Protein AF-A0ABD5Q500-F1 (afdb_monomer_lite)

Radius of gyration: 15.27 Å; chains: 1; bounding box: 34×36×45 Å

Foldseek 3Di:
DQFLDFPDQFKKFFLLLLCLLLVLPVVPDPVVSVVLQVLLVVLVNHPRDGPDIDGSSSSSSSLVVNCVVVHLVSSVSSVVRSVVRQDFDPPDDDPVSCLCRVFVSVPVGMDTDDAWGWDWDAPDPPDIDIDGDHSGGDRPDDD

Organism: NCBI:txid2953748

pLDDT: mean 86.35, std 12.48, range [30.89, 97.31]

Sequence (143 aa):
MPQYEAFNSEAEVNGRSVRSIVDGVGQFSSTYEQRVLEILDNHGLPNPTEGEWYSMQSYLDAFAELAETVGPKTVAKIGSEIPQVVEWPREVETVEDAMHALDDVYQMNHRGGEIGYYEFEKTGDSGGVMECKNPYPPNSTRD

Secondary structure (DSSP, 8-state):
------S-TT-EEEHHHHHHHHHHHHTT-HHHHHHHHHHHHHTT--S--TT-EEEHHHHHHHHHHHHHHH-HHHHHHHHHHHHHHSPPPTT--SHHHHHHTHHHHHHHHEESS---EEEEEEEETTEEEEEEE-SSPP-----

Structure (mmCIF, N/CA/C/O backbone):
data_AF-A0ABD5Q500-F1
#
_entry.id   AF-A0ABD5Q500-F1
#
loop_
_atom_site.group_PDB
_atom_site.id
_atom_site.type_symbol
_atom_site.label_atom_id
_atom_site.label_alt_id
_atom_site.label_comp_id
_atom_site.label_asym_id
_atom_site.label_entity_id
_atom_site.label_seq_id
_atom_site.pdbx_PDB_ins_code
_atom_site.Cartn_x
_atom_site.Cartn_y
_atom_site.Cartn_z
_atom_site.occupancy
_atom_site.B_iso_or_equiv
_atom_site.auth_seq_id
_atom_site.auth_comp_id
_atom_site.auth_asym_id
_atom_site.auth_atom_id
_atom_site.pdbx_PDB_model_num
ATOM 1 N N . MET A 1 1 ? -17.432 -3.923 5.574 1.00 44.19 1 MET A N 1
ATOM 2 C CA . MET A 1 1 ? -16.446 -3.060 6.253 1.00 44.19 1 MET A CA 1
ATOM 3 C C . MET A 1 1 ? -15.128 -3.250 5.529 1.00 44.19 1 MET A C 1
ATOM 5 O O . MET A 1 1 ? -14.925 -4.362 5.049 1.00 44.19 1 MET A O 1
ATOM 9 N N . PRO A 1 2 ? -14.298 -2.211 5.371 1.00 56.47 2 PRO A N 1
ATOM 10 C CA . PRO A 1 2 ? -12.927 -2.417 4.916 1.00 56.47 2 PRO A CA 1
ATOM 11 C C . PRO A 1 2 ? -12.247 -3.433 5.844 1.00 56.47 2 PRO A C 1
ATOM 13 O O . PRO A 1 2 ? -12.415 -3.355 7.061 1.00 56.47 2 PRO A O 1
ATOM 16 N N . GLN A 1 3 ? -11.585 -4.435 5.269 1.00 67.50 3 GLN A N 1
ATOM 17 C CA . GLN A 1 3 ? -10.820 -5.410 6.038 1.00 67.50 3 GLN A CA 1
ATOM 18 C C . GLN A 1 3 ? -9.425 -4.814 6.236 1.00 67.50 3 GLN A C 1
ATOM 20 O O . GLN A 1 3 ? -8.784 -4.459 5.255 1.00 67.50 3 GLN A O 1
ATOM 25 N N . TYR A 1 4 ? -9.023 -4.638 7.493 1.00 85.88 4 TYR A N 1
ATOM 26 C CA . TYR A 1 4 ? -7.708 -4.144 7.920 1.00 85.88 4 TYR A CA 1
ATOM 27 C C . TYR A 1 4 ? -7.052 -5.207 8.802 1.00 85.88 4 TYR A C 1
ATOM 29 O O . TYR A 1 4 ? -6.655 -4.955 9.933 1.00 85.88 4 TYR A O 1
ATOM 37 N N . GLU A 1 5 ? -7.043 -6.443 8.318 1.00 91.75 5 GLU A N 1
ATOM 38 C CA . GLU A 1 5 ? -6.608 -7.600 9.095 1.00 91.75 5 GLU A CA 1
ATOM 39 C C . GLU A 1 5 ? -5.596 -8.382 8.276 1.00 91.75 5 GLU A C 1
ATOM 41 O O . GLU A 1 5 ? -5.925 -8.895 7.205 1.00 91.75 5 GLU A O 1
ATOM 46 N N . ALA A 1 6 ? -4.360 -8.443 8.769 1.00 93.56 6 ALA A N 1
ATOM 47 C CA . ALA A 1 6 ? -3.313 -9.223 8.137 1.00 93.56 6 ALA A CA 1
ATOM 48 C C . ALA A 1 6 ? -3.706 -10.707 8.137 1.00 93.56 6 ALA A C 1
ATOM 50 O O . ALA A 1 6 ? -4.200 -11.235 9.133 1.00 93.56 6 ALA A O 1
ATOM 51 N N . PHE A 1 7 ? -3.445 -11.412 7.034 1.00 93.31 7 PHE A N 1
ATOM 52 C CA . PHE A 1 7 ? -3.733 -12.850 6.960 1.00 93.31 7 PHE A CA 1
ATOM 53 C C . PHE A 1 7 ? -2.830 -13.681 7.882 1.00 93.31 7 PHE A C 1
ATOM 55 O O . PHE A 1 7 ? -3.157 -14.820 8.214 1.00 93.31 7 PHE A 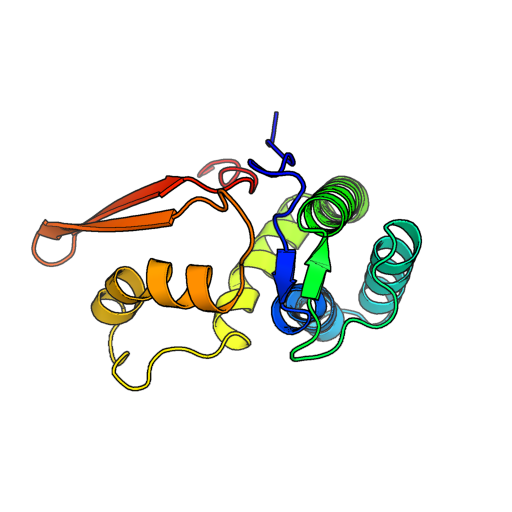O 1
ATOM 62 N N . ASN A 1 8 ? -1.700 -13.117 8.313 1.00 95.00 8 ASN A N 1
ATOM 63 C CA . ASN A 1 8 ? -0.757 -13.766 9.206 1.00 95.00 8 ASN A CA 1
ATOM 64 C C . ASN A 1 8 ? -0.168 -12.771 10.215 1.00 95.00 8 ASN A C 1
ATOM 66 O O . ASN A 1 8 ? 0.173 -11.646 9.861 1.00 95.00 8 ASN A O 1
ATOM 70 N N . SER A 1 9 ? 0.002 -13.199 11.467 1.00 94.44 9 SER A N 1
ATOM 71 C CA . SER A 1 9 ? 0.601 -12.378 12.529 1.00 94.44 9 SER A CA 1
ATOM 72 C C . SER A 1 9 ? 2.100 -12.125 12.350 1.00 94.44 9 SER A C 1
ATOM 74 O O . SER A 1 9 ? 2.638 -11.216 12.971 1.00 94.44 9 SER A O 1
ATOM 76 N N . GLU A 1 10 ? 2.782 -12.943 11.547 1.00 96.38 10 GLU A N 1
ATOM 77 C CA . GLU A 1 10 ? 4.189 -12.767 11.171 1.00 96.38 10 GLU A CA 1
ATOM 78 C C . GLU A 1 10 ? 4.352 -11.901 9.916 1.00 96.38 10 GLU A C 1
ATOM 80 O O . GLU A 1 10 ? 5.481 -11.671 9.489 1.00 96.38 10 GLU A O 1
ATOM 85 N N . ALA A 1 11 ? 3.249 -11.450 9.308 1.00 97.31 11 ALA A N 1
ATOM 86 C CA . ALA A 1 11 ? 3.309 -10.612 8.126 1.00 97.31 11 ALA A CA 1
ATOM 87 C C . ALA A 1 11 ? 3.942 -9.258 8.456 1.00 97.31 11 ALA A C 1
ATOM 89 O O . ALA A 1 11 ? 3.572 -8.579 9.419 1.00 97.31 11 ALA A O 1
ATOM 90 N N . GLU A 1 12 ? 4.869 -8.846 7.605 1.00 97.12 12 GLU A N 1
ATOM 91 C CA . GLU A 1 12 ? 5.605 -7.601 7.708 1.00 97.12 12 GLU A CA 1
ATOM 92 C C . GLU A 1 12 ? 5.523 -6.812 6.403 1.00 97.12 12 GLU A C 1
ATOM 94 O O . GLU A 1 12 ? 5.440 -7.379 5.312 1.00 97.12 12 GLU A O 1
ATOM 99 N N . VAL A 1 13 ? 5.608 -5.491 6.528 1.00 94.88 13 VAL A N 1
ATOM 100 C CA . VAL A 1 13 ? 5.701 -4.528 5.431 1.00 94.88 13 VAL A CA 1
ATOM 101 C C . VAL A 1 13 ? 7.052 -3.815 5.482 1.00 94.88 13 VAL A C 1
ATOM 103 O O . VAL A 1 13 ? 7.570 -3.494 6.555 1.00 94.88 13 VAL A O 1
ATOM 106 N N . ASN A 1 14 ? 7.641 -3.567 4.316 1.00 93.94 14 ASN A N 1
ATOM 107 C CA . ASN A 1 14 ? 8.890 -2.823 4.208 1.00 93.94 14 ASN A CA 1
ATOM 108 C C . ASN A 1 14 ? 8.674 -1.357 4.616 1.00 93.94 14 ASN A C 1
ATOM 110 O O . ASN A 1 14 ? 7.719 -0.712 4.177 1.00 93.94 14 ASN A O 1
ATOM 114 N N . GLY A 1 15 ? 9.592 -0.788 5.398 1.00 92.69 15 GLY A N 1
ATOM 115 C CA . GLY A 1 15 ? 9.505 0.601 5.850 1.00 92.69 15 GLY A CA 1
ATOM 116 C C . GLY A 1 15 ? 9.417 1.628 4.728 1.00 92.69 15 GLY A C 1
ATOM 117 O O . GLY A 1 15 ? 8.853 2.701 4.926 1.00 92.69 15 GLY A O 1
ATOM 118 N N . ARG A 1 16 ? 9.882 1.303 3.517 1.00 88.12 16 ARG A N 1
ATOM 119 C CA . ARG A 1 16 ? 9.663 2.158 2.343 1.00 88.12 16 ARG A CA 1
ATOM 120 C C . ARG A 1 16 ? 8.182 2.314 1.994 1.00 88.12 16 ARG A C 1
ATOM 122 O O . ARG A 1 16 ? 7.747 3.417 1.685 1.00 88.12 16 ARG A O 1
ATOM 129 N N . SER A 1 17 ? 7.403 1.236 2.091 1.00 87.62 17 SER A N 1
ATOM 130 C CA . SER A 1 17 ? 5.961 1.269 1.859 1.00 87.62 17 SER A CA 1
ATOM 131 C C . SER A 1 17 ? 5.264 2.025 2.980 1.00 87.62 17 SER A C 1
ATOM 133 O O . SER A 1 17 ? 4.372 2.816 2.700 1.00 87.62 17 SER A O 1
ATOM 135 N N . VAL A 1 18 ? 5.731 1.900 4.224 1.00 90.94 18 VAL A N 1
ATOM 136 C CA . VAL A 1 18 ? 5.205 2.710 5.333 1.00 90.94 18 VAL A CA 1
ATOM 137 C C . VAL A 1 18 ? 5.475 4.207 5.106 1.00 90.94 18 VAL A C 1
ATOM 139 O O . VAL A 1 18 ? 4.563 5.024 5.231 1.00 90.94 18 VAL A O 1
ATOM 142 N N . ARG A 1 19 ? 6.694 4.578 4.685 1.00 88.31 19 ARG A N 1
ATOM 143 C CA . ARG A 1 19 ? 7.055 5.970 4.349 1.00 88.31 19 ARG A CA 1
ATOM 144 C C . ARG A 1 19 ? 6.258 6.551 3.188 1.00 88.31 19 ARG A C 1
ATOM 146 O O . ARG A 1 19 ? 5.959 7.738 3.227 1.00 88.31 19 ARG A O 1
ATOM 153 N N . SER A 1 20 ? 5.865 5.739 2.205 1.00 82.88 20 SER A N 1
ATOM 154 C CA . SER A 1 20 ? 5.095 6.218 1.046 1.00 82.88 20 SER A CA 1
ATOM 155 C C . SER A 1 20 ? 3.813 6.964 1.426 1.00 82.88 20 SER A C 1
ATOM 157 O O . SER A 1 20 ? 3.411 7.891 0.725 1.00 82.88 20 SER A O 1
ATOM 159 N N . ILE A 1 21 ? 3.201 6.617 2.564 1.00 80.44 21 ILE A N 1
ATOM 160 C CA . ILE A 1 21 ? 2.041 7.333 3.102 1.00 80.44 21 ILE A CA 1
ATOM 161 C C . ILE A 1 21 ? 2.432 8.749 3.524 1.00 80.44 21 ILE A C 1
ATOM 163 O O . ILE A 1 21 ? 1.750 9.710 3.171 1.00 80.44 21 ILE A O 1
ATOM 167 N N . VAL A 1 22 ? 3.524 8.870 4.280 1.00 86.69 22 VAL A N 1
ATOM 168 C CA . VAL A 1 22 ? 4.050 10.150 4.766 1.00 86.69 22 VAL A CA 1
ATOM 169 C C . VAL A 1 22 ? 4.410 11.030 3.576 1.00 86.69 22 VAL A C 1
ATOM 171 O O . VAL A 1 22 ? 3.923 12.155 3.490 1.00 86.69 22 VAL A O 1
ATOM 174 N N . ASP A 1 23 ? 5.169 10.489 2.622 1.00 82.69 23 ASP A N 1
ATOM 175 C CA . ASP A 1 23 ? 5.608 11.213 1.428 1.00 82.69 23 ASP A CA 1
ATOM 176 C C . ASP A 1 23 ? 4.413 11.652 0.573 1.00 82.69 23 ASP A C 1
ATOM 178 O O . ASP A 1 23 ? 4.321 12.814 0.171 1.00 82.69 23 ASP A O 1
ATOM 182 N N . GLY A 1 24 ? 3.454 10.750 0.339 1.00 77.62 24 GLY A N 1
ATOM 183 C CA . GLY A 1 24 ? 2.251 11.037 -0.438 1.00 77.62 24 GLY A CA 1
ATOM 184 C C . GLY A 1 24 ? 1.399 12.145 0.181 1.00 77.62 24 GLY A C 1
ATOM 185 O O . GLY A 1 24 ? 0.883 12.998 -0.535 1.00 77.62 24 GLY A O 1
ATOM 186 N N . VAL A 1 25 ? 1.272 12.187 1.509 1.00 77.25 25 VAL A N 1
ATOM 187 C CA . VAL A 1 25 ? 0.529 13.249 2.207 1.00 77.25 25 VAL A CA 1
ATOM 188 C C . VAL A 1 25 ? 1.328 14.554 2.294 1.00 77.25 25 VAL A C 1
ATOM 190 O O . VAL A 1 25 ? 0.765 15.636 2.080 1.00 77.25 25 VAL A O 1
ATOM 193 N N . GLY A 1 26 ? 2.630 14.468 2.569 1.00 79.56 26 GLY A N 1
ATOM 194 C CA . GLY A 1 26 ? 3.530 15.613 2.727 1.00 79.56 26 GLY A CA 1
ATOM 195 C C . GLY A 1 26 ? 3.661 16.464 1.467 1.00 79.56 26 GLY A C 1
ATOM 196 O O . GLY A 1 26 ? 3.777 17.686 1.559 1.00 79.56 26 GLY A O 1
ATOM 197 N N . GLN A 1 27 ? 3.494 15.862 0.284 1.00 77.25 27 GLN A N 1
ATOM 198 C CA . GLN A 1 27 ? 3.411 16.596 -0.986 1.00 77.25 27 GLN A CA 1
ATOM 199 C C . GLN A 1 27 ? 2.299 17.660 -1.017 1.00 77.25 27 GLN A C 1
ATOM 201 O O . GLN A 1 27 ? 2.406 18.638 -1.760 1.00 77.25 27 GLN A O 1
ATOM 206 N N . PHE A 1 28 ? 1.237 17.493 -0.223 1.00 74.44 28 PHE A N 1
ATOM 207 C CA . PHE A 1 28 ? 0.081 18.392 -0.217 1.00 74.44 28 PHE A CA 1
ATOM 208 C C . PHE A 1 28 ? -0.006 19.257 1.046 1.00 74.44 28 PHE A C 1
ATOM 210 O O . PHE A 1 28 ? -0.559 20.358 0.987 1.00 74.44 28 PHE A O 1
ATOM 217 N N . SER A 1 29 ? 0.500 18.785 2.194 1.00 81.38 29 SER A N 1
ATOM 218 C CA . SER A 1 29 ? 0.438 19.526 3.460 1.00 81.38 29 SER A CA 1
ATOM 219 C C . SER A 1 29 ? 1.387 18.984 4.529 1.00 81.38 29 SER A C 1
ATOM 221 O O . SER A 1 29 ? 1.244 17.849 4.981 1.00 81.38 29 SER A O 1
ATOM 223 N N . SER A 1 30 ? 2.243 19.857 5.061 1.00 86.38 30 SER A N 1
ATOM 224 C CA . SER A 1 30 ? 3.104 19.547 6.210 1.00 86.38 30 SER A CA 1
ATOM 225 C C . SER A 1 30 ? 2.329 19.300 7.512 1.00 86.38 30 SER A C 1
ATOM 227 O O . SER A 1 30 ? 2.799 18.583 8.389 1.00 86.38 30 SER A O 1
ATOM 229 N N . THR A 1 31 ? 1.124 19.863 7.662 1.00 86.38 31 THR A N 1
ATOM 230 C CA . THR A 1 31 ? 0.262 19.586 8.823 1.00 86.38 31 THR A CA 1
ATOM 231 C C . THR A 1 31 ? -0.298 18.168 8.766 1.00 86.38 31 THR A C 1
ATOM 233 O O . THR A 1 31 ? -0.314 17.476 9.783 1.00 86.38 31 THR A O 1
ATOM 236 N N . TYR A 1 32 ? -0.739 17.716 7.588 1.00 82.69 32 TYR A N 1
ATOM 237 C CA . TYR A 1 32 ? -1.197 16.335 7.440 1.00 82.69 32 TYR A CA 1
ATOM 238 C C . TYR A 1 32 ? -0.037 15.341 7.530 1.00 82.69 32 TYR A C 1
ATOM 240 O O . TYR A 1 32 ? -0.222 14.274 8.101 1.00 82.69 32 TYR A O 1
ATOM 248 N N . GLU A 1 33 ? 1.157 15.704 7.059 1.00 87.88 33 GLU A N 1
ATOM 249 C CA . GLU A 1 33 ? 2.373 14.904 7.242 1.00 87.88 33 GLU A CA 1
ATOM 250 C C . GLU A 1 33 ? 2.666 14.641 8.725 1.00 87.88 33 GLU A C 1
ATOM 252 O O . GLU A 1 33 ? 2.794 13.490 9.136 1.00 87.88 33 GLU A O 1
ATOM 257 N N . GLN A 1 34 ? 2.677 15.692 9.556 1.00 90.44 34 GLN A N 1
ATOM 258 C CA . GLN A 1 34 ? 2.856 15.555 11.007 1.00 90.44 34 GLN A CA 1
ATOM 259 C C . GLN A 1 34 ? 1.780 14.666 11.627 1.00 90.44 34 GLN A C 1
ATOM 261 O O . GLN A 1 34 ? 2.086 13.811 12.454 1.00 90.44 34 GLN A O 1
ATOM 266 N N . ARG A 1 35 ? 0.526 14.817 11.187 1.00 89.06 35 ARG A N 1
ATOM 267 C CA . ARG A 1 35 ? -0.574 13.989 11.679 1.00 89.06 35 ARG A CA 1
ATOM 268 C C . ARG A 1 35 ? -0.410 12.514 11.304 1.00 89.06 35 ARG A C 1
ATOM 270 O O . ARG A 1 35 ? -0.700 11.655 12.128 1.00 89.06 35 ARG A O 1
ATOM 277 N N . VAL A 1 36 ? 0.052 12.214 10.091 1.00 88.88 36 VAL A N 1
ATOM 278 C CA . VAL A 1 36 ? 0.363 10.839 9.668 1.00 88.88 36 VAL A CA 1
ATOM 279 C C . VAL A 1 36 ? 1.486 10.262 10.525 1.00 88.88 36 VAL A C 1
ATOM 281 O O . VAL A 1 36 ? 1.359 9.137 10.994 1.00 88.88 36 VAL A O 1
ATOM 284 N N . LEU A 1 37 ? 2.554 11.027 10.770 1.00 92.06 37 LEU A N 1
ATOM 285 C CA . LEU A 1 37 ? 3.670 10.591 11.615 1.00 92.06 37 LEU A CA 1
ATOM 286 C C . LEU A 1 37 ? 3.223 10.283 13.052 1.00 92.06 37 LEU A C 1
ATOM 288 O O . LEU A 1 37 ? 3.635 9.267 13.602 1.00 92.06 37 LEU A O 1
ATOM 292 N N . GLU A 1 38 ? 2.345 11.104 13.636 1.00 93.94 38 GLU A N 1
ATOM 293 C CA . GLU A 1 38 ? 1.742 10.834 14.952 1.00 93.94 38 GLU A CA 1
ATOM 294 C C . GLU A 1 38 ? 0.922 9.538 14.962 1.00 93.94 38 GLU A C 1
ATOM 296 O O . GLU A 1 38 ? 1.019 8.753 15.903 1.00 93.94 38 GLU A O 1
ATOM 301 N N . ILE A 1 39 ? 0.108 9.304 13.926 1.00 93.75 39 ILE A N 1
ATOM 302 C CA . ILE A 1 39 ? -0.691 8.077 13.810 1.00 93.75 39 ILE A CA 1
ATOM 303 C C . ILE A 1 39 ? 0.240 6.865 13.703 1.00 93.75 39 IL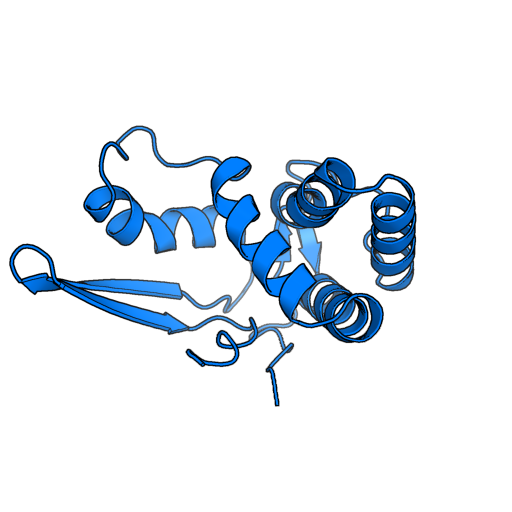E A C 1
ATOM 305 O O . ILE A 1 39 ? 0.076 5.903 14.445 1.00 93.75 39 ILE A O 1
ATOM 309 N N . LEU A 1 40 ? 1.254 6.917 12.836 1.00 93.56 40 LEU A N 1
ATOM 310 C CA . LEU A 1 40 ? 2.230 5.836 12.694 1.00 93.56 40 LEU A CA 1
ATOM 311 C C . LEU A 1 40 ? 2.938 5.527 14.023 1.00 93.56 40 LEU A C 1
ATOM 313 O O . LEU A 1 40 ? 3.031 4.361 14.402 1.00 93.56 40 LEU A O 1
ATOM 317 N N . ASP A 1 41 ? 3.375 6.548 14.764 1.00 95.81 41 ASP A N 1
ATOM 318 C CA . ASP A 1 41 ? 4.007 6.377 16.079 1.00 95.81 41 ASP A CA 1
ATOM 319 C C . ASP A 1 41 ? 3.068 5.693 17.091 1.00 95.81 41 ASP A C 1
ATOM 321 O O . ASP A 1 41 ? 3.463 4.727 17.747 1.00 95.81 41 ASP A O 1
ATOM 325 N N . ASN A 1 42 ? 1.791 6.099 17.142 1.00 96.69 42 ASN A N 1
ATOM 326 C CA . ASN A 1 42 ? 0.780 5.490 18.019 1.00 96.69 42 ASN A CA 1
ATOM 327 C C . ASN A 1 42 ? 0.552 3.993 17.745 1.00 96.69 42 ASN A C 1
ATOM 329 O O . ASN A 1 42 ? 0.180 3.256 18.659 1.00 96.69 42 ASN A O 1
ATOM 333 N N . HIS A 1 43 ? 0.798 3.542 16.512 1.00 96.25 43 HIS A N 1
ATOM 334 C CA . HIS A 1 43 ? 0.692 2.136 16.101 1.00 96.25 43 HIS A CA 1
ATOM 335 C C . HIS A 1 43 ? 2.031 1.382 16.141 1.00 96.25 43 HIS A C 1
ATOM 337 O O . HIS A 1 43 ? 2.113 0.230 15.710 1.00 96.25 43 HIS A O 1
ATOM 343 N N . GLY A 1 44 ? 3.084 1.992 16.695 1.00 95.25 44 GLY A N 1
ATOM 344 C CA . GLY A 1 44 ? 4.396 1.361 16.856 1.00 95.25 44 GLY A CA 1
ATOM 345 C C . GLY A 1 44 ? 5.261 1.388 15.596 1.00 95.25 44 GLY A C 1
ATOM 346 O O . GLY A 1 44 ? 6.125 0.527 15.429 1.00 95.25 44 GLY A O 1
ATOM 347 N N . LEU A 1 45 ? 5.048 2.372 14.719 1.00 95.25 45 LEU A N 1
ATOM 348 C CA . LEU A 1 45 ? 5.791 2.583 13.473 1.00 95.25 45 LEU A CA 1
ATOM 349 C C . LEU A 1 45 ? 6.569 3.921 13.484 1.00 95.25 45 LEU A C 1
ATOM 351 O O . LEU A 1 45 ? 6.400 4.727 12.565 1.00 95.25 45 LEU A O 1
ATOM 355 N N . PRO A 1 46 ? 7.408 4.212 14.502 1.00 92.94 46 PRO A N 1
ATOM 356 C CA . PRO A 1 46 ? 8.140 5.473 14.565 1.00 92.94 46 PRO A CA 1
ATOM 357 C C . PRO A 1 46 ? 9.182 5.564 13.448 1.00 92.94 46 PRO A C 1
ATOM 359 O O . PRO A 1 46 ? 10.019 4.675 13.315 1.00 92.94 46 PRO A O 1
ATOM 362 N N . ASN A 1 47 ? 9.196 6.679 12.711 1.00 88.19 47 ASN A N 1
ATOM 363 C CA . ASN A 1 47 ? 10.227 7.008 11.713 1.00 88.19 47 ASN A CA 1
ATOM 364 C C . ASN A 1 47 ? 10.598 5.823 10.791 1.00 88.19 47 ASN A C 1
ATOM 366 O O . ASN A 1 47 ? 11.756 5.385 10.788 1.00 88.19 47 ASN A O 1
ATOM 370 N N . PRO A 1 48 ? 9.634 5.291 10.017 1.00 90.81 48 PRO A N 1
ATOM 371 C CA . PRO A 1 48 ? 9.845 4.098 9.211 1.00 90.81 48 PRO A CA 1
ATOM 372 C C . PRO A 1 48 ? 11.042 4.266 8.271 1.00 90.81 48 PRO A C 1
ATOM 374 O O . PRO A 1 48 ? 11.204 5.303 7.631 1.00 90.81 48 PRO A O 1
ATOM 377 N N . THR A 1 49 ? 11.898 3.251 8.193 1.00 91.06 49 THR A N 1
ATOM 378 C CA . THR A 1 49 ? 13.170 3.304 7.464 1.00 91.06 49 THR A CA 1
ATOM 379 C C . THR A 1 49 ? 13.240 2.227 6.388 1.00 91.06 49 THR A C 1
ATOM 381 O O . THR A 1 49 ? 12.723 1.124 6.537 1.00 91.06 49 THR A O 1
ATOM 384 N N . GLU A 1 50 ? 13.881 2.547 5.265 1.00 88.38 50 GLU A N 1
ATOM 385 C CA . GLU A 1 50 ? 14.085 1.601 4.168 1.00 88.38 50 GLU A CA 1
ATOM 386 C C . GLU A 1 50 ? 14.806 0.341 4.618 1.00 88.38 50 GLU A C 1
ATOM 388 O O . GLU A 1 50 ? 15.809 0.420 5.324 1.00 88.38 50 GLU A O 1
ATOM 393 N N . GLY A 1 51 ? 14.339 -0.816 4.152 1.00 87.62 51 GLY A N 1
ATOM 394 C CA . GLY A 1 51 ? 14.988 -2.094 4.443 1.00 87.62 51 GLY A CA 1
ATOM 395 C C . GLY A 1 51 ? 14.734 -2.617 5.858 1.00 87.62 51 GLY A C 1
ATOM 396 O O . GLY A 1 51 ? 15.014 -3.789 6.118 1.00 87.62 51 GLY A O 1
ATOM 397 N N . GLU A 1 52 ? 14.152 -1.802 6.740 1.00 95.38 52 GLU A N 1
ATOM 398 C CA . GLU A 1 52 ? 13.523 -2.277 7.964 1.00 95.38 52 GLU A CA 1
ATOM 399 C C . GLU A 1 52 ? 12.128 -2.828 7.662 1.00 95.38 52 GLU A C 1
ATOM 401 O O . GLU A 1 52 ? 11.482 -2.473 6.672 1.00 95.38 52 GLU A O 1
ATOM 406 N N . TRP A 1 53 ? 11.686 -3.737 8.521 1.00 96.12 53 TRP A N 1
ATOM 407 C CA . TRP A 1 53 ? 10.434 -4.459 8.373 1.00 96.12 53 TRP A CA 1
ATOM 408 C C . TRP A 1 53 ? 9.589 -4.235 9.610 1.00 96.12 53 TRP A C 1
ATOM 410 O O . TRP A 1 53 ? 10.099 -4.251 10.730 1.00 96.12 53 TRP A O 1
ATOM 420 N N . TYR A 1 54 ? 8.308 -3.994 9.382 1.00 96.69 54 TYR A N 1
ATOM 421 C CA . TYR A 1 54 ? 7.369 -3.599 10.416 1.00 96.69 54 TYR A CA 1
ATOM 422 C C . TYR A 1 54 ? 6.131 -4.477 10.360 1.00 96.69 54 TYR A C 1
ATOM 424 O O . TYR A 1 54 ? 5.760 -4.940 9.285 1.00 96.69 54 TYR A O 1
ATOM 432 N N . SER A 1 55 ? 5.466 -4.662 11.500 1.00 96.75 55 SER A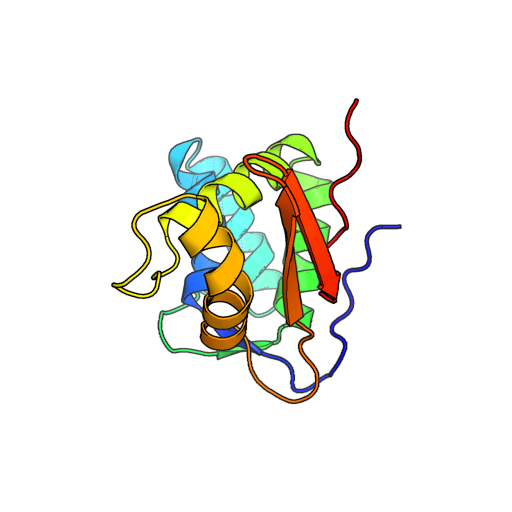 N 1
ATOM 433 C CA . SER A 1 55 ? 4.211 -5.415 11.593 1.00 96.75 55 SER A CA 1
ATOM 434 C C . SER A 1 55 ? 3.198 -4.935 10.552 1.00 96.75 55 SER A C 1
ATOM 436 O O . SER A 1 55 ? 2.808 -3.763 10.536 1.00 96.75 55 SER A O 1
ATOM 438 N N . MET A 1 56 ? 2.742 -5.856 9.700 1.00 95.31 56 MET A N 1
ATOM 439 C CA . MET A 1 56 ? 1.702 -5.564 8.719 1.00 95.31 56 MET A CA 1
ATOM 440 C C . MET A 1 56 ? 0.390 -5.191 9.413 1.00 95.31 56 MET A C 1
ATOM 442 O O . MET A 1 56 ? -0.308 -4.301 8.938 1.00 95.31 56 MET A O 1
ATOM 446 N N . GLN A 1 57 ? 0.078 -5.803 10.561 1.00 96.12 57 GLN A N 1
ATOM 447 C CA . GLN A 1 57 ? -1.122 -5.451 11.320 1.00 96.12 57 GLN A CA 1
ATOM 448 C C . GLN A 1 57 ? -1.047 -4.016 11.854 1.00 96.12 57 GLN A C 1
ATOM 450 O O . GLN A 1 57 ? -1.984 -3.254 11.654 1.00 96.12 57 GLN A O 1
ATOM 455 N N . SER A 1 58 ? 0.093 -3.608 12.424 1.00 96.25 58 SER A N 1
ATOM 456 C CA . SER A 1 58 ? 0.301 -2.221 12.872 1.00 96.25 58 SER A CA 1
ATOM 457 C C . SER A 1 58 ? 0.134 -1.223 11.724 1.00 96.25 58 SER A C 1
ATOM 459 O O . SER A 1 58 ? -0.428 -0.145 11.898 1.00 96.25 58 SER A O 1
ATOM 461 N N . TYR A 1 59 ? 0.610 -1.586 10.530 1.00 93.12 59 TYR A N 1
ATOM 462 C CA . TYR A 1 59 ? 0.453 -0.764 9.333 1.00 93.12 59 TYR A CA 1
ATOM 463 C C . TYR A 1 59 ? -1.010 -0.645 8.889 1.00 93.12 59 TYR A C 1
ATOM 465 O O . TYR A 1 59 ? -1.464 0.451 8.559 1.00 93.12 59 TYR A O 1
ATOM 473 N N . LEU A 1 60 ? -1.761 -1.747 8.915 1.00 91.94 60 LEU A N 1
ATOM 474 C CA . LEU A 1 60 ? -3.188 -1.764 8.586 1.00 91.94 60 LEU A CA 1
ATOM 475 C C . LEU A 1 60 ? -4.023 -0.973 9.603 1.00 91.94 60 LEU A C 1
ATOM 477 O O . LEU A 1 60 ? -4.897 -0.211 9.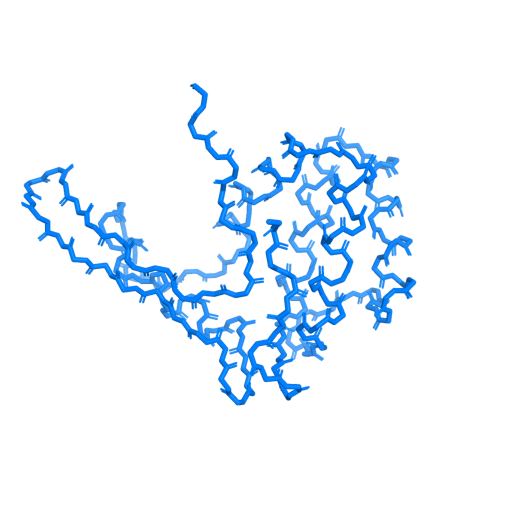189 1.00 91.94 60 LEU A O 1
ATOM 481 N N . ASP A 1 61 ? -3.714 -1.087 10.895 1.00 93.50 61 ASP A N 1
ATOM 482 C CA . ASP A 1 61 ? -4.376 -0.339 11.971 1.00 93.50 61 ASP A CA 1
ATOM 483 C C . ASP A 1 61 ? -4.146 1.175 11.819 1.00 93.50 61 ASP A C 1
ATOM 485 O O . ASP A 1 61 ? -5.094 1.967 11.871 1.00 93.50 61 ASP A O 1
ATOM 489 N N . ALA A 1 62 ? -2.909 1.585 11.514 1.00 91.38 62 ALA A N 1
ATOM 490 C CA . ALA A 1 62 ? -2.587 2.977 11.210 1.00 91.38 62 ALA A CA 1
ATOM 491 C C . ALA A 1 62 ? -3.325 3.488 9.964 1.00 91.38 62 ALA A C 1
ATOM 493 O O . ALA A 1 62 ? -3.813 4.620 9.940 1.00 91.38 62 ALA A O 1
ATOM 494 N N . PHE A 1 63 ? -3.442 2.657 8.924 1.00 86.69 63 PHE A N 1
ATOM 495 C CA . PHE A 1 63 ? -4.169 3.015 7.706 1.00 86.69 63 PHE A CA 1
ATOM 496 C C . PHE A 1 63 ? -5.676 3.168 7.953 1.00 86.69 63 PHE A C 1
ATOM 498 O O . PHE A 1 63 ? -6.308 4.049 7.363 1.00 86.69 63 PHE A O 1
ATOM 505 N N . ALA A 1 64 ? -6.250 2.345 8.834 1.00 88.12 64 ALA A N 1
ATOM 506 C CA . ALA A 1 64 ? -7.642 2.451 9.258 1.00 88.12 64 ALA A CA 1
ATOM 507 C C . ALA A 1 64 ? -7.905 3.773 9.998 1.00 88.12 64 ALA A C 1
ATOM 509 O O . ALA A 1 64 ? -8.806 4.520 9.614 1.00 88.12 64 ALA A O 1
ATOM 510 N N . GLU A 1 65 ? -7.073 4.119 10.988 1.00 90.44 65 GLU A N 1
ATOM 511 C CA . GLU A 1 65 ? -7.189 5.396 11.709 1.00 90.44 65 GLU A CA 1
ATOM 512 C C . GLU A 1 65 ? -6.992 6.596 10.773 1.00 90.44 65 GLU A C 1
ATOM 514 O O . GLU A 1 65 ? -7.708 7.603 10.862 1.00 90.44 65 GLU A O 1
ATOM 519 N N . LEU A 1 66 ? -6.050 6.495 9.832 1.00 84.81 66 LEU A N 1
ATOM 520 C CA . LEU A 1 66 ? -5.842 7.530 8.830 1.00 84.81 66 LEU A CA 1
ATOM 521 C C . LEU A 1 66 ? -7.102 7.720 7.976 1.00 84.81 66 LEU A C 1
ATOM 523 O O . LEU A 1 66 ? -7.537 8.855 7.778 1.00 84.81 66 LEU A O 1
ATOM 527 N N . ALA A 1 67 ? -7.733 6.634 7.526 1.00 82.62 67 ALA A N 1
ATOM 528 C CA . ALA A 1 67 ? -8.971 6.695 6.755 1.00 82.62 67 ALA A CA 1
ATOM 529 C C . ALA A 1 67 ? -10.117 7.387 7.499 1.00 82.62 67 ALA A C 1
ATOM 531 O O . ALA A 1 67 ? -10.849 8.175 6.893 1.00 82.62 67 ALA A O 1
ATOM 532 N N . GLU A 1 68 ? -10.241 7.148 8.803 1.00 86.69 68 GLU A N 1
ATOM 533 C CA . GLU A 1 68 ? -11.217 7.824 9.661 1.00 86.69 68 GLU A CA 1
ATOM 534 C C . GLU A 1 68 ? -10.876 9.305 9.877 1.00 86.69 68 GLU A C 1
ATOM 536 O O . GLU A 1 68 ? -11.770 10.153 9.909 1.00 86.69 68 GLU A O 1
ATOM 541 N N . THR A 1 69 ? -9.586 9.634 9.974 1.00 84.38 69 THR A N 1
ATOM 542 C CA . THR A 1 69 ? -9.109 10.986 10.295 1.00 84.38 69 THR A CA 1
ATOM 543 C C . THR A 1 69 ? -9.146 11.933 9.094 1.00 84.38 69 THR A C 1
ATOM 545 O O . THR A 1 69 ? -9.623 13.063 9.210 1.00 84.38 69 THR A O 1
ATOM 548 N N . VAL A 1 70 ? -8.615 11.511 7.940 1.00 77.06 70 VAL A N 1
ATOM 549 C CA . VAL A 1 70 ? -8.473 12.368 6.742 1.00 77.06 70 VAL A CA 1
ATOM 550 C C . VAL A 1 70 ? -9.511 12.081 5.656 1.00 77.06 70 VAL A C 1
ATOM 552 O O . VAL A 1 70 ? -9.594 12.813 4.665 1.00 77.06 70 VAL A O 1
ATOM 555 N N . GLY A 1 71 ? -10.318 11.037 5.845 1.00 77.25 71 GLY A N 1
ATOM 556 C CA . GLY A 1 71 ? -11.399 10.640 4.954 1.00 77.25 71 GLY A CA 1
ATOM 557 C C . GLY A 1 71 ? -10.953 9.811 3.737 1.00 77.25 71 GLY A C 1
ATOM 558 O O . GLY A 1 71 ? -9.795 9.852 3.309 1.00 77.25 71 GLY A O 1
ATOM 559 N N . PRO A 1 72 ? -11.898 9.096 3.099 1.00 74.75 72 PRO A N 1
ATOM 560 C CA . PRO A 1 72 ? -11.610 8.104 2.058 1.00 74.75 72 PRO A CA 1
ATOM 561 C C . PRO A 1 72 ? -10.991 8.693 0.782 1.00 74.75 72 PRO A C 1
ATOM 563 O O . PRO A 1 72 ? -10.203 8.027 0.117 1.00 74.75 72 PRO A O 1
ATOM 566 N N . LYS A 1 73 ? -11.290 9.955 0.441 1.00 76.94 73 LYS A N 1
ATOM 567 C CA . LYS A 1 73 ? -10.698 10.624 -0.734 1.00 76.94 73 LYS A CA 1
ATOM 568 C C . LYS A 1 73 ? -9.194 10.828 -0.580 1.00 76.94 73 LYS A C 1
ATOM 570 O O . LYS A 1 73 ? -8.449 10.649 -1.539 1.00 76.94 73 LYS A O 1
ATOM 575 N N . THR A 1 74 ? -8.761 11.192 0.622 1.00 74.00 74 THR A N 1
ATOM 576 C CA . THR A 1 74 ? -7.343 11.382 0.929 1.00 74.00 74 THR A CA 1
ATOM 577 C C . THR A 1 74 ? -6.625 10.038 0.909 1.00 74.00 74 THR A C 1
ATOM 579 O O . THR A 1 74 ? -5.566 9.930 0.309 1.00 74.00 74 THR A O 1
ATOM 582 N N . VAL A 1 75 ? -7.248 8.985 1.444 1.00 75.44 75 VAL A N 1
ATOM 583 C CA . VAL A 1 75 ? -6.723 7.611 1.370 1.00 75.44 75 VAL A CA 1
ATOM 584 C C . VAL A 1 75 ? -6.563 7.126 -0.069 1.00 75.44 75 VAL A C 1
ATOM 586 O O . VAL A 1 75 ? -5.511 6.603 -0.424 1.00 75.44 75 VAL A O 1
ATOM 589 N N . ALA A 1 76 ? -7.569 7.339 -0.921 1.00 78.38 76 ALA A N 1
ATOM 590 C CA . ALA A 1 76 ? -7.480 6.988 -2.337 1.00 78.38 76 ALA A CA 1
ATOM 591 C C . ALA A 1 76 ? -6.349 7.756 -3.040 1.00 78.38 76 ALA A C 1
ATOM 593 O O . ALA A 1 76 ? -5.619 7.188 -3.853 1.00 78.38 76 ALA A O 1
ATOM 594 N N . LYS A 1 77 ? -6.166 9.038 -2.694 1.00 76.50 77 LYS A N 1
ATOM 595 C CA . LYS A 1 77 ? -5.062 9.848 -3.211 1.00 76.50 77 LYS A CA 1
ATOM 596 C C . LYS A 1 77 ? -3.707 9.292 -2.772 1.00 76.50 77 LYS A C 1
ATOM 598 O O . LYS A 1 77 ? -2.852 9.107 -3.629 1.00 76.50 77 LYS A O 1
ATOM 603 N N . ILE A 1 78 ? -3.540 8.952 -1.495 1.00 75.56 78 ILE A N 1
ATOM 604 C CA . ILE A 1 78 ? -2.322 8.308 -0.977 1.00 75.56 78 ILE A CA 1
ATOM 605 C C . ILE A 1 78 ? -2.039 7.013 -1.742 1.00 75.56 78 ILE A C 1
ATOM 607 O O . ILE A 1 78 ? -0.945 6.848 -2.271 1.00 75.56 78 ILE A O 1
ATOM 611 N N . GLY A 1 79 ? -3.041 6.139 -1.883 1.00 77.25 79 GLY A N 1
ATOM 612 C CA . GLY A 1 79 ? -2.910 4.885 -2.628 1.00 77.25 79 GLY A CA 1
ATOM 613 C C . GLY A 1 79 ? -2.451 5.084 -4.077 1.00 77.25 79 GLY A C 1
ATOM 614 O O . GLY A 1 79 ? -1.642 4.306 -4.571 1.00 77.25 79 GLY A O 1
ATOM 615 N N . SER A 1 80 ? -2.902 6.156 -4.742 1.00 79.38 80 SER A N 1
ATOM 616 C CA . SER A 1 80 ? -2.478 6.487 -6.112 1.00 79.38 80 SER A CA 1
ATOM 617 C C . SER A 1 80 ? -1.026 6.968 -6.234 1.00 79.38 80 SER A C 1
ATOM 619 O O . SER A 1 80 ? -0.465 6.891 -7.325 1.00 79.38 80 SER A O 1
ATOM 621 N N . GLU A 1 81 ? -0.414 7.430 -5.139 1.00 76.19 81 GLU A N 1
ATOM 622 C CA . GLU A 1 81 ? 0.986 7.879 -5.114 1.00 76.19 81 GLU A CA 1
ATOM 623 C C . GLU A 1 81 ? 1.968 6.743 -4.790 1.00 76.19 81 GLU A C 1
ATOM 625 O O . GLU A 1 81 ? 3.133 6.823 -5.171 1.00 76.19 81 GLU A O 1
ATOM 630 N N . ILE A 1 82 ? 1.519 5.651 -4.154 1.00 77.75 82 ILE A N 1
ATOM 631 C CA . ILE A 1 82 ? 2.378 4.502 -3.804 1.00 77.75 82 ILE A CA 1
ATOM 632 C C . ILE A 1 82 ? 3.170 3.969 -5.019 1.00 77.75 82 ILE A C 1
ATOM 634 O O . ILE A 1 82 ? 4.384 3.788 -4.887 1.00 77.75 82 ILE A O 1
ATOM 638 N N . PRO A 1 83 ? 2.570 3.786 -6.217 1.00 80.56 83 PRO A N 1
ATOM 639 C CA . PRO A 1 83 ? 3.302 3.382 -7.420 1.00 80.56 83 PRO A CA 1
ATOM 640 C C . PRO A 1 83 ? 4.496 4.270 -7.797 1.00 80.56 83 PRO A C 1
ATOM 642 O O . PRO A 1 83 ? 5.381 3.798 -8.501 1.00 80.56 83 PRO A O 1
ATOM 645 N N . GLN A 1 84 ? 4.528 5.537 -7.367 1.00 78.50 84 GLN A N 1
ATOM 646 C CA . GLN A 1 84 ? 5.599 6.485 -7.704 1.00 78.50 84 GLN A CA 1
ATOM 647 C C . GLN A 1 84 ? 6.850 6.320 -6.834 1.00 78.50 84 GLN A C 1
ATOM 649 O O . GLN A 1 84 ? 7.914 6.815 -7.197 1.00 78.50 84 GLN A O 1
ATOM 654 N N . VAL A 1 85 ? 6.728 5.663 -5.678 1.00 74.69 85 VAL A N 1
ATOM 655 C CA . VAL A 1 85 ? 7.805 5.572 -4.677 1.00 74.69 85 VAL A CA 1
ATOM 656 C C . VAL A 1 85 ? 8.237 4.139 -4.378 1.00 74.69 85 VAL A C 1
ATOM 658 O O . VAL A 1 85 ? 9.264 3.924 -3.738 1.00 74.69 85 VAL A O 1
ATOM 661 N N . VAL A 1 86 ? 7.489 3.144 -4.862 1.00 78.31 86 VAL A N 1
ATOM 662 C CA . VAL A 1 86 ? 7.958 1.758 -4.895 1.00 78.31 86 VAL A CA 1
ATOM 663 C C . VAL A 1 86 ? 8.889 1.552 -6.091 1.00 78.31 86 VAL A C 1
ATOM 665 O O . VAL A 1 86 ? 8.622 1.997 -7.202 1.00 78.31 86 VAL A O 1
ATOM 668 N N . GLU A 1 87 ? 9.994 0.849 -5.873 1.00 84.81 87 GLU A N 1
ATOM 669 C CA . GLU A 1 87 ? 10.791 0.270 -6.951 1.00 84.81 87 GLU A CA 1
ATOM 670 C C . GLU A 1 87 ? 9.963 -0.722 -7.766 1.00 84.81 87 GLU A C 1
ATOM 672 O O . GLU A 1 87 ? 9.327 -1.620 -7.204 1.00 84.81 87 GLU A O 1
ATOM 677 N N . TRP A 1 88 ? 10.065 -0.569 -9.082 1.00 88.50 88 TRP A N 1
ATOM 678 C CA . TRP A 1 88 ? 9.551 -1.485 -10.087 1.00 88.50 88 TRP A CA 1
ATOM 679 C C . TRP A 1 88 ? 10.696 -2.321 -10.676 1.00 88.50 88 TRP A C 1
ATOM 681 O O . TRP A 1 88 ? 11.831 -1.828 -10.750 1.00 88.50 88 TRP A O 1
ATOM 691 N N . PRO A 1 89 ? 10.426 -3.556 -11.137 1.00 89.56 89 PRO A N 1
ATOM 692 C CA . PRO A 1 89 ? 11.361 -4.299 -11.975 1.00 89.56 89 PRO A CA 1
ATOM 693 C C . PRO A 1 89 ? 11.791 -3.474 -13.196 1.00 89.56 89 PRO A C 1
ATOM 695 O O . PRO A 1 89 ? 11.017 -2.676 -13.730 1.00 89.56 89 PRO A O 1
ATOM 698 N N . ARG A 1 90 ? 13.041 -3.645 -13.644 1.00 86.38 90 ARG A N 1
ATOM 699 C CA . ARG A 1 90 ? 13.632 -2.816 -14.716 1.00 86.38 90 ARG A CA 1
ATOM 700 C C . ARG A 1 90 ? 12.966 -3.033 -16.071 1.00 86.38 90 ARG A C 1
ATOM 702 O O . ARG A 1 90 ? 13.110 -2.201 -16.956 1.00 86.38 90 ARG A O 1
ATOM 709 N N . GLU A 1 91 ? 12.295 -4.162 -16.217 1.00 88.06 91 GLU A N 1
ATOM 710 C CA . GLU A 1 91 ? 11.633 -4.644 -17.419 1.00 88.06 91 GLU A CA 1
ATOM 711 C C . GLU A 1 91 ? 10.239 -4.023 -17.620 1.00 88.06 91 GLU A C 1
ATOM 713 O O . GLU A 1 91 ? 9.600 -4.281 -18.635 1.00 88.06 91 GLU A O 1
ATOM 718 N N . VAL A 1 92 ? 9.755 -3.211 -16.671 1.00 91.12 92 VAL A N 1
ATOM 719 C CA . VAL A 1 92 ? 8.442 -2.559 -16.753 1.00 91.12 92 VAL A CA 1
ATOM 720 C C . VAL A 1 92 ? 8.526 -1.306 -17.623 1.00 91.12 92 VAL A C 1
ATOM 722 O O . VAL A 1 92 ? 9.008 -0.261 -17.184 1.00 91.12 92 VAL A O 1
ATOM 725 N N . GLU A 1 93 ? 8.021 -1.395 -18.855 1.00 91.00 93 GLU A N 1
ATOM 726 C CA . GLU A 1 93 ? 8.018 -0.284 -19.820 1.00 91.00 93 GLU A CA 1
ATOM 727 C C . GLU A 1 93 ? 6.601 0.177 -20.197 1.00 91.00 93 GLU A C 1
ATOM 729 O O . GLU A 1 93 ? 6.399 1.311 -20.643 1.00 91.00 93 GLU A O 1
ATOM 734 N N . THR A 1 94 ? 5.601 -0.683 -20.002 1.00 92.06 94 THR A N 1
ATOM 735 C CA . THR A 1 94 ? 4.203 -0.436 -20.363 1.00 92.06 94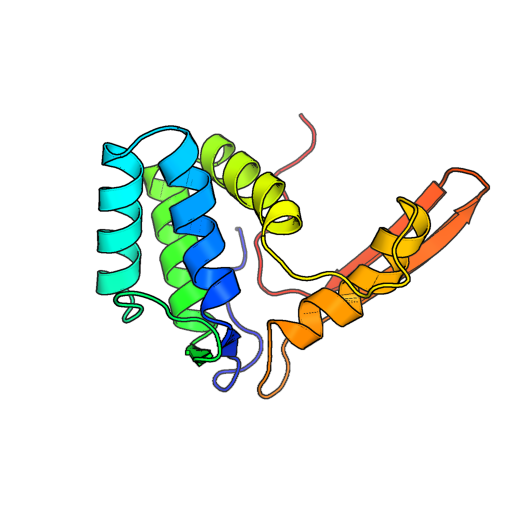 THR A CA 1
ATOM 736 C C . THR A 1 94 ? 3.248 -0.667 -19.190 1.00 92.06 94 THR A C 1
ATOM 738 O O . THR A 1 94 ? 3.597 -1.243 -18.162 1.00 92.06 94 THR A O 1
ATOM 741 N N . VAL A 1 95 ? 1.993 -0.228 -19.348 1.00 90.19 95 VAL A N 1
ATOM 742 C CA . VAL A 1 95 ? 0.931 -0.503 -18.363 1.00 90.19 95 VAL A CA 1
ATOM 743 C C . VAL A 1 95 ? 0.692 -2.006 -18.215 1.00 90.19 95 VAL A C 1
ATOM 745 O O . VAL A 1 95 ? 0.458 -2.468 -17.107 1.00 90.19 95 VAL A O 1
ATOM 748 N N . GLU A 1 96 ? 0.760 -2.766 -19.309 1.00 91.62 96 GLU A N 1
ATOM 749 C CA . GLU A 1 96 ? 0.596 -4.223 -19.280 1.00 91.62 96 GLU A CA 1
ATOM 750 C C . GLU A 1 96 ? 1.727 -4.890 -18.490 1.00 91.62 96 GLU A C 1
ATOM 752 O O . GLU A 1 96 ? 1.445 -5.712 -17.619 1.00 91.62 96 GLU A O 1
ATOM 757 N N . ASP A 1 97 ? 2.977 -4.461 -18.698 1.00 93.38 97 ASP A N 1
ATOM 758 C CA . ASP A 1 97 ? 4.118 -4.953 -17.912 1.00 93.38 97 ASP A CA 1
ATOM 759 C C . ASP A 1 97 ? 3.933 -4.644 -16.424 1.00 93.38 97 ASP A C 1
ATOM 761 O O . ASP A 1 97 ? 4.170 -5.500 -15.576 1.00 93.38 97 ASP A O 1
ATOM 765 N N . ALA A 1 98 ? 3.445 -3.442 -16.096 1.00 92.38 98 ALA A N 1
ATOM 766 C CA . ALA A 1 98 ? 3.172 -3.052 -14.717 1.00 92.38 98 ALA A CA 1
ATOM 767 C C . ALA A 1 98 ? 2.066 -3.908 -14.079 1.00 92.38 98 ALA A C 1
ATOM 769 O O . ALA A 1 98 ? 2.157 -4.241 -12.899 1.00 92.38 98 ALA A O 1
ATOM 770 N N . MET A 1 99 ? 1.029 -4.287 -14.837 1.00 93.56 99 MET A N 1
ATOM 771 C CA . MET A 1 99 ? -0.008 -5.191 -14.328 1.00 93.56 99 MET A CA 1
ATOM 772 C C . MET A 1 99 ? 0.554 -6.592 -14.065 1.00 93.56 99 MET A C 1
ATOM 774 O O . MET A 1 99 ? 0.225 -7.187 -13.042 1.00 93.56 99 MET A O 1
ATOM 778 N N . HIS A 1 100 ? 1.427 -7.102 -14.939 1.00 93.56 100 HIS A N 1
ATOM 779 C CA . HIS A 1 100 ? 2.089 -8.393 -14.737 1.00 93.56 100 HIS A CA 1
ATOM 780 C C . HIS A 1 100 ? 3.099 -8.381 -13.582 1.00 93.56 100 HIS A C 1
ATOM 782 O O . HIS A 1 100 ? 3.202 -9.367 -12.859 1.00 93.56 100 HIS A O 1
ATOM 788 N N . ALA A 1 101 ? 3.806 -7.271 -13.374 1.00 94.81 101 ALA A N 1
ATOM 789 C CA . ALA A 1 101 ? 4.809 -7.120 -12.321 1.00 94.81 101 ALA A CA 1
ATOM 790 C C . ALA A 1 101 ? 4.220 -6.782 -10.940 1.00 94.81 101 ALA A C 1
ATOM 792 O O . ALA A 1 101 ? 4.967 -6.666 -9.968 1.00 94.81 101 ALA A O 1
ATOM 793 N N . LEU A 1 102 ? 2.904 -6.571 -10.832 1.00 93.06 102 LEU A N 1
ATOM 794 C CA . LEU A 1 102 ? 2.301 -6.058 -9.602 1.00 93.06 102 LEU A CA 1
ATOM 795 C C . LEU A 1 102 ? 2.481 -7.014 -8.415 1.00 93.06 102 LEU A C 1
ATOM 797 O O . LEU A 1 102 ? 2.720 -6.547 -7.300 1.00 93.06 102 LEU A O 1
ATOM 801 N N . ASP A 1 103 ? 2.405 -8.327 -8.650 1.00 94.94 103 ASP A N 1
ATOM 802 C CA . ASP A 1 103 ? 2.668 -9.309 -7.597 1.00 94.94 103 ASP A CA 1
ATOM 803 C C . ASP A 1 103 ? 4.127 -9.264 -7.153 1.00 94.94 103 ASP A C 1
ATOM 805 O O . ASP A 1 103 ? 4.386 -9.130 -5.965 1.00 94.94 103 ASP A O 1
ATOM 809 N N . ASP A 1 104 ? 5.084 -9.239 -8.083 1.00 94.00 104 ASP A N 1
ATOM 810 C CA . ASP A 1 104 ? 6.506 -9.126 -7.739 1.00 94.00 104 ASP A CA 1
ATOM 811 C C . ASP A 1 104 ? 6.776 -7.879 -6.885 1.00 94.00 104 ASP A C 1
ATOM 813 O O . ASP A 1 104 ? 7.421 -7.958 -5.838 1.00 94.00 104 ASP A O 1
ATOM 817 N N . VAL A 1 105 ? 6.212 -6.727 -7.266 1.00 92.50 105 VAL A N 1
ATOM 818 C CA . VAL A 1 105 ? 6.305 -5.490 -6.475 1.00 92.50 105 VAL A CA 1
ATOM 819 C C . VAL A 1 105 ? 5.674 -5.671 -5.092 1.00 92.50 105 VAL A C 1
ATOM 821 O O . VAL A 1 105 ? 6.233 -5.203 -4.096 1.00 92.50 105 VAL A O 1
ATOM 824 N N . TYR A 1 106 ? 4.534 -6.356 -4.995 1.00 92.81 106 TYR A N 1
ATOM 825 C CA . TYR A 1 106 ? 3.885 -6.643 -3.721 1.00 92.81 106 TYR A CA 1
ATOM 826 C C . TYR A 1 106 ? 4.753 -7.528 -2.817 1.00 92.81 106 TYR A C 1
ATOM 828 O O . TYR A 1 106 ? 5.008 -7.144 -1.671 1.00 92.81 106 TYR A O 1
ATOM 836 N N . GLN A 1 107 ? 5.270 -8.642 -3.342 1.00 94.12 107 GLN A N 1
ATOM 837 C CA . GLN A 1 107 ? 6.129 -9.596 -2.633 1.00 94.12 107 GLN A CA 1
ATOM 838 C C . GLN A 1 107 ? 7.500 -8.990 -2.268 1.00 94.12 107 GLN A C 1
ATOM 840 O O . GLN A 1 107 ? 8.108 -9.370 -1.273 1.00 94.12 107 GLN A O 1
ATOM 845 N N . MET A 1 108 ? 8.002 -8.002 -3.019 1.00 92.56 108 MET A N 1
ATOM 846 C CA . MET A 1 108 ? 9.213 -7.249 -2.649 1.00 92.56 108 MET A CA 1
ATOM 847 C C . MET A 1 108 ? 9.008 -6.355 -1.417 1.00 92.56 108 MET A C 1
ATOM 849 O O . MET A 1 108 ? 9.974 -5.998 -0.738 1.00 92.56 108 MET A O 1
ATOM 853 N N . ASN A 1 109 ? 7.763 -5.962 -1.140 1.00 92.25 109 ASN A N 1
ATOM 854 C CA . ASN A 1 109 ? 7.413 -5.019 -0.077 1.00 92.25 109 ASN A CA 1
ATOM 855 C C . ASN A 1 109 ? 6.706 -5.667 1.114 1.00 92.25 109 ASN A C 1
ATOM 857 O O . ASN A 1 109 ? 6.476 -4.985 2.112 1.00 92.25 109 ASN A O 1
ATOM 861 N N . HIS A 1 110 ? 6.413 -6.963 1.036 1.00 95.12 110 HIS A N 1
ATOM 862 C CA . HIS A 1 110 ? 5.754 -7.729 2.085 1.00 95.12 110 HIS A CA 1
ATOM 863 C C . HIS A 1 110 ? 6.452 -9.065 2.283 1.00 95.12 110 HIS A C 1
ATOM 865 O O . HIS A 1 110 ? 6.962 -9.657 1.338 1.00 95.12 110 HIS A O 1
ATOM 871 N N . ARG A 1 111 ? 6.473 -9.565 3.515 1.00 96.06 111 ARG A N 1
ATOM 872 C CA . ARG A 1 111 ? 7.017 -10.896 3.813 1.00 96.06 111 ARG A CA 1
ATOM 873 C C . ARG A 1 111 ? 6.380 -11.480 5.064 1.00 96.06 111 ARG A C 1
ATOM 875 O O . ARG A 1 111 ? 5.686 -10.772 5.776 1.00 96.06 111 ARG A O 1
ATOM 882 N N . GLY A 1 112 ? 6.706 -12.736 5.360 1.00 94.31 112 GLY A N 1
ATOM 883 C CA . GLY A 1 112 ? 6.309 -13.403 6.600 1.00 94.31 112 GLY A CA 1
ATOM 884 C C . GLY A 1 112 ? 4.926 -14.045 6.499 1.00 94.31 112 GLY A C 1
ATOM 885 O O . GLY A 1 112 ? 3.912 -13.370 6.370 1.00 94.31 112 GLY A O 1
ATOM 886 N N . GLY A 1 113 ? 4.888 -15.378 6.553 1.00 93.00 113 GLY A N 1
ATOM 887 C CA . GLY A 1 113 ? 3.643 -16.140 6.469 1.00 93.00 113 GLY A CA 1
ATOM 888 C C . GLY A 1 113 ? 2.828 -15.882 5.193 1.00 93.00 113 GLY A C 1
ATOM 889 O O . GLY A 1 113 ? 3.374 -15.704 4.105 1.00 93.00 113 GLY A O 1
ATOM 890 N N . GLU A 1 114 ? 1.501 -15.916 5.330 1.00 93.94 114 GLU A N 1
ATOM 891 C CA . GLU A 1 114 ? 0.570 -15.568 4.256 1.00 93.94 114 GLU A CA 1
ATOM 892 C C . GLU A 1 114 ? 0.384 -14.049 4.200 1.00 93.94 114 GLU A C 1
ATOM 894 O O . GLU A 1 114 ? -0.165 -13.450 5.120 1.00 93.94 114 GLU A O 1
ATOM 899 N N . ILE A 1 115 ? 0.808 -13.447 3.091 1.00 94.31 115 ILE A N 1
ATOM 900 C CA . ILE A 1 115 ? 0.629 -12.016 2.812 1.00 94.31 115 ILE A CA 1
ATOM 901 C C . ILE A 1 115 ? -0.389 -11.767 1.700 1.00 94.31 115 ILE A C 1
ATOM 903 O O . ILE A 1 115 ? -0.872 -10.652 1.556 1.00 94.31 115 ILE A O 1
ATOM 907 N N . GLY A 1 116 ? -0.777 -12.795 0.944 1.00 94.12 116 GLY A N 1
ATOM 908 C CA . GLY A 1 116 ? -1.637 -12.644 -0.226 1.00 94.12 116 GLY A CA 1
ATOM 909 C C . GLY A 1 116 ? -0.846 -12.421 -1.518 1.00 94.12 116 GLY A C 1
ATOM 910 O O . GLY A 1 116 ? 0.353 -12.693 -1.555 1.00 94.12 116 GLY A O 1
ATOM 911 N N . TYR A 1 117 ? -1.531 -11.999 -2.579 1.00 94.44 117 TYR A N 1
ATOM 912 C CA . TYR A 1 117 ? -0.976 -11.872 -3.925 1.00 94.44 117 TYR A CA 1
ATOM 913 C C . TYR A 1 117 ? -1.847 -10.996 -4.840 1.00 94.44 117 TYR A C 1
ATOM 915 O O . TYR A 1 117 ? -3.008 -10.689 -4.533 1.00 94.44 117 TYR A O 1
ATOM 923 N N . TYR A 1 118 ? -1.275 -10.646 -5.988 1.00 94.12 118 TYR A N 1
ATOM 924 C CA . TYR A 1 118 ? -1.984 -10.140 -7.161 1.00 94.12 118 TYR A CA 1
ATOM 925 C C . TYR A 1 118 ? -1.834 -11.125 -8.323 1.00 94.12 118 TYR A C 1
ATOM 927 O O . TYR A 1 118 ? -0.781 -11.725 -8.497 1.00 94.12 118 TYR A O 1
ATOM 935 N N . GLU A 1 119 ? -2.868 -11.295 -9.139 1.00 95.38 119 GLU A N 1
ATOM 936 C CA . GLU A 1 119 ? -2.776 -12.101 -10.359 1.00 95.38 119 GLU A CA 1
ATOM 937 C C . GLU A 1 119 ? -3.493 -11.393 -11.505 1.00 95.38 119 GLU A C 1
ATOM 939 O O . GLU A 1 119 ? -4.673 -11.053 -11.406 1.00 95.38 119 GLU A O 1
ATOM 944 N N . PHE A 1 120 ? -2.764 -11.147 -12.595 1.00 95.38 120 PHE A N 1
ATOM 945 C CA . PHE A 1 120 ? -3.288 -10.462 -13.769 1.00 95.38 120 PHE A CA 1
ATOM 946 C C . PHE A 1 120 ? -3.456 -11.417 -14.948 1.00 95.38 120 PHE A C 1
ATOM 948 O O . PHE A 1 120 ? -2.489 -12.007 -15.433 1.00 95.38 120 PHE A O 1
ATOM 955 N N . GLU A 1 121 ? -4.679 -11.486 -15.471 1.00 95.56 121 GLU A N 1
ATOM 956 C CA . GLU A 1 121 ? -5.009 -12.192 -16.705 1.00 95.56 121 GLU A CA 1
ATOM 957 C C . GLU A 1 121 ? -5.465 -11.195 -17.776 1.00 95.56 121 GLU A C 1
ATOM 959 O O . GLU A 1 121 ? -6.463 -10.485 -17.622 1.00 95.56 121 GLU A O 1
ATOM 964 N N . LYS A 1 122 ? -4.768 -11.167 -18.914 1.00 94.19 122 LYS A N 1
ATOM 965 C CA . LYS A 1 122 ? -5.200 -10.398 -20.083 1.00 94.19 122 LYS A CA 1
ATOM 966 C C . LYS A 1 122 ? -6.394 -11.077 -20.753 1.00 94.19 122 LYS A C 1
ATOM 968 O O . LYS A 1 122 ? -6.323 -12.238 -21.138 1.00 94.19 122 LYS A O 1
ATOM 973 N N . THR A 1 123 ? -7.471 -10.326 -20.970 1.00 95.81 123 THR A N 1
ATOM 974 C CA . THR A 1 123 ? -8.722 -10.823 -21.574 1.00 95.81 123 THR A CA 1
ATOM 975 C C . THR A 1 123 ? -9.000 -10.249 -22.967 1.00 95.81 123 THR A C 1
ATOM 977 O O . THR A 1 123 ? -9.961 -10.648 -23.624 1.00 95.81 123 THR A O 1
ATOM 980 N N . GLY A 1 124 ? -8.154 -9.335 -23.452 1.00 91.88 124 GLY A N 1
ATOM 981 C CA . GLY A 1 124 ? -8.197 -8.792 -24.811 1.00 91.88 124 GLY A CA 1
ATOM 982 C C . GLY A 1 124 ? -7.109 -7.744 -25.052 1.00 91.88 124 GLY A C 1
ATOM 983 O O . GLY A 1 124 ? -6.284 -7.491 -24.178 1.00 91.88 124 GLY A O 1
ATOM 984 N N . ASP A 1 125 ? -7.127 -7.096 -26.220 1.00 88.69 125 ASP A N 1
ATOM 985 C CA . ASP A 1 125 ? -6.090 -6.126 -26.624 1.00 88.69 125 ASP A CA 1
ATOM 986 C C . ASP A 1 125 ? -5.932 -4.948 -25.647 1.00 88.69 125 ASP A C 1
ATOM 988 O O . ASP A 1 125 ? -4.836 -4.420 -25.483 1.00 88.69 125 ASP A O 1
ATOM 992 N N . SER A 1 126 ? -7.017 -4.546 -24.980 1.00 88.19 126 SER A N 1
ATOM 993 C CA . SER A 1 126 ? -7.036 -3.456 -23.996 1.00 88.19 126 SER A CA 1
ATOM 994 C C . SER A 1 126 ? -7.819 -3.819 -22.728 1.00 88.19 126 SER A C 1
ATOM 996 O O . SER A 1 126 ? -8.433 -2.949 -22.108 1.00 88.19 126 SER A O 1
ATOM 998 N N . GLY A 1 127 ? -7.890 -5.109 -22.393 1.00 92.12 127 GLY A N 1
ATOM 999 C CA . GLY A 1 127 ? -8.695 -5.617 -21.283 1.00 92.12 127 GLY A CA 1
ATOM 1000 C C . GLY A 1 127 ? -7.961 -6.685 -20.486 1.00 92.12 127 GLY A C 1
ATOM 1001 O O . GLY A 1 127 ? -7.204 -7.478 -21.042 1.00 92.12 127 GLY A O 1
ATOM 1002 N N . GLY A 1 128 ? -8.210 -6.717 -19.183 1.00 93.25 128 GLY A N 1
ATOM 1003 C CA . GLY A 1 128 ? -7.690 -7.738 -18.287 1.00 93.25 128 GLY A CA 1
ATOM 1004 C C . GLY A 1 128 ? -8.472 -7.784 -16.982 1.00 93.25 128 GLY A C 1
ATOM 1005 O O . GLY A 1 128 ? -9.255 -6.878 -16.681 1.00 93.25 128 GLY A O 1
ATOM 1006 N N . VAL A 1 129 ? -8.288 -8.866 -16.242 1.00 94.44 129 VAL A N 1
ATOM 1007 C CA . VAL A 1 129 ? -8.858 -9.099 -14.918 1.00 94.44 129 VAL A CA 1
ATOM 1008 C C . VAL A 1 129 ? -7.700 -9.181 -13.934 1.00 94.44 129 VAL A C 1
ATOM 1010 O O . VAL A 1 129 ? -6.709 -9.850 -14.203 1.00 94.44 129 VAL A O 1
ATOM 1013 N N . MET A 1 130 ? -7.826 -8.465 -12.819 1.00 93.81 130 MET A N 1
ATOM 1014 C CA . MET A 1 130 ? -6.894 -8.542 -11.701 1.00 93.81 130 MET A CA 1
ATOM 1015 C C . MET A 1 130 ? -7.606 -9.229 -10.541 1.00 93.81 130 MET A C 1
ATOM 1017 O O . MET A 1 130 ? -8.602 -8.703 -10.032 1.00 93.81 130 MET A O 1
ATOM 1021 N N . GLU A 1 131 ? -7.103 -10.385 -10.132 1.00 93.75 131 GLU A N 1
ATOM 1022 C CA . GLU A 1 131 ? -7.436 -10.973 -8.845 1.00 93.75 131 GLU A CA 1
ATOM 1023 C C . GLU A 1 131 ? -6.541 -10.344 -7.774 1.00 93.75 131 GLU A C 1
ATOM 1025 O O . GLU A 1 131 ? -5.319 -10.294 -7.899 1.00 93.75 131 GLU A O 1
ATOM 1030 N N . CYS A 1 132 ? -7.170 -9.822 -6.722 1.00 91.88 132 CYS A N 1
ATOM 1031 C CA . CYS A 1 132 ? -6.486 -9.183 -5.608 1.00 91.88 132 CYS A CA 1
ATOM 1032 C C . CYS A 1 132 ? -6.808 -9.959 -4.336 1.00 91.88 132 CYS A C 1
ATOM 1034 O O . CYS A 1 132 ? -7.921 -9.850 -3.812 1.00 91.88 132 CYS A O 1
ATOM 1036 N N . LYS A 1 133 ? -5.831 -10.689 -3.802 1.00 92.25 133 LYS A N 1
ATOM 1037 C CA . LYS A 1 133 ? -5.914 -11.249 -2.456 1.00 92.25 133 LYS A CA 1
ATOM 1038 C C . LYS A 1 133 ? -4.962 -10.474 -1.563 1.00 92.25 133 LYS A C 1
ATOM 1040 O O . LYS A 1 133 ? -3.801 -10.828 -1.446 1.00 92.25 133 LYS A O 1
ATOM 1045 N N . ASN A 1 134 ? -5.440 -9.420 -0.918 1.00 88.81 134 ASN A N 1
ATOM 1046 C CA . ASN A 1 134 ? -4.637 -8.627 0.011 1.00 88.81 134 ASN A CA 1
ATOM 1047 C C . ASN A 1 134 ? -5.500 -8.150 1.191 1.00 88.81 134 ASN A C 1
ATOM 1049 O O . ASN A 1 134 ? -6.728 -8.136 1.079 1.00 88.81 134 ASN A O 1
ATOM 1053 N N . PRO A 1 135 ? -4.887 -7.788 2.329 1.00 88.56 135 PRO A N 1
ATOM 1054 C CA . PRO A 1 135 ? -5.615 -7.352 3.518 1.00 88.56 135 PRO A CA 1
ATOM 1055 C C . PRO A 1 135 ? -5.922 -5.847 3.505 1.00 88.56 135 PRO A C 1
ATOM 1057 O O . PRO A 1 135 ? -6.148 -5.260 4.559 1.00 88.56 135 PRO A O 1
ATOM 1060 N N . TYR A 1 136 ? -5.879 -5.204 2.334 1.00 82.69 136 TYR A N 1
ATOM 1061 C CA . TYR A 1 136 ? -6.217 -3.794 2.183 1.00 82.69 136 TYR A CA 1
ATOM 1062 C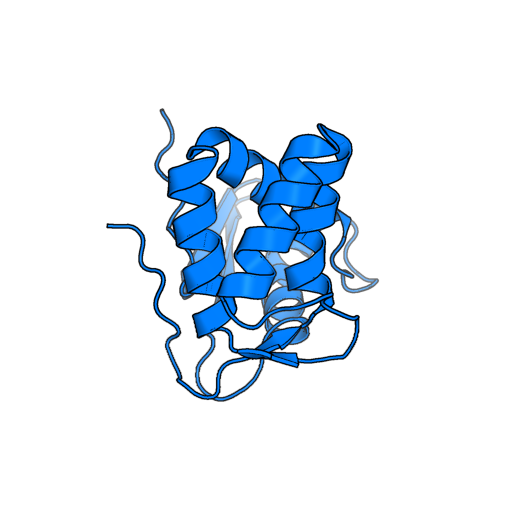 C . TYR A 1 136 ? -7.708 -3.623 1.899 1.00 82.69 136 TYR A C 1
ATOM 1064 O O . TYR A 1 136 ? -8.359 -4.527 1.365 1.00 82.69 136 TYR A O 1
ATOM 1072 N N . PRO A 1 137 ? -8.280 -2.446 2.207 1.00 71.25 137 PRO A N 1
ATOM 1073 C CA . PRO A 1 137 ? -9.654 -2.158 1.847 1.00 71.25 137 PRO A CA 1
ATOM 1074 C C . PRO A 1 137 ? -9.834 -2.326 0.333 1.00 71.25 137 PRO A C 1
ATOM 1076 O O . PRO A 1 137 ? -9.086 -1.712 -0.435 1.00 71.25 137 PRO A O 1
ATOM 1079 N N . PRO A 1 138 ? -10.846 -3.085 -0.129 1.00 63.38 138 PRO A N 1
ATOM 1080 C CA . PRO A 1 138 ? -11.238 -2.993 -1.524 1.00 63.38 138 PRO A CA 1
ATOM 1081 C C . PRO A 1 138 ? -11.601 -1.530 -1.777 1.00 63.38 138 PRO A C 1
ATOM 1083 O O . PRO A 1 138 ? -12.313 -0.939 -0.957 1.00 63.38 138 PRO A O 1
ATOM 1086 N N . ASN A 1 139 ? -11.091 -0.940 -2.866 1.00 56.09 139 ASN A N 1
ATOM 1087 C CA . ASN A 1 139 ? -11.459 0.417 -3.272 1.00 56.09 139 ASN A CA 1
ATOM 1088 C C . ASN A 1 139 ? -12.966 0.581 -3.071 1.00 56.09 139 ASN A C 1
ATOM 1090 O O . ASN A 1 139 ? -13.759 -0.172 -3.648 1.00 56.09 139 ASN A O 1
ATOM 1094 N N . SER A 1 140 ? -13.352 1.519 -2.205 1.00 40.03 140 SER A N 1
ATOM 1095 C CA . SER A 1 140 ? -14.746 1.914 -2.057 1.00 40.03 140 SER A CA 1
ATOM 1096 C C . SER A 1 140 ? -15.145 2.549 -3.381 1.00 40.03 140 SER A C 1
ATOM 1098 O O . SER A 1 140 ? -14.840 3.701 -3.637 1.00 40.03 140 SER A O 1
ATOM 1100 N N . THR A 1 141 ? -15.690 1.690 -4.241 1.00 32.56 141 THR A N 1
ATOM 1101 C CA . THR A 1 141 ? -16.565 1.921 -5.387 1.00 32.56 141 THR A CA 1
ATOM 1102 C C . THR A 1 141 ? -16.249 3.091 -6.320 1.00 32.56 141 THR A C 1
ATOM 1104 O O . THR A 1 141 ? -16.187 4.254 -5.945 1.00 32.56 141 THR A O 1
ATOM 1107 N N . ARG A 1 142 ? -16.213 2.749 -7.615 1.00 33.56 142 ARG A N 1
ATOM 1108 C CA . ARG A 1 142 ? -16.781 3.592 -8.672 1.00 33.56 142 ARG A CA 1
ATOM 1109 C C . ARG A 1 142 ? -18.078 4.234 -8.157 1.00 33.56 142 ARG A C 1
ATOM 1111 O O . ARG A 1 142 ? -19.043 3.501 -7.940 1.00 33.56 142 ARG A O 1
ATOM 1118 N N . ASP A 1 143 ? -18.067 5.548 -7.980 1.00 30.89 143 ASP A N 1
ATOM 1119 C CA . ASP A 1 143 ? -19.276 6.369 -8.066 1.00 30.89 143 ASP A CA 1
ATOM 1120 C C . ASP A 1 143 ? -19.521 6.732 -9.539 1.00 30.89 143 ASP A C 1
ATOM 1122 O O . ASP A 1 143 ? -18.534 7.088 -10.232 1.00 30.89 143 ASP A O 1
#